Protein AF-A0A1G0M7E3-F1 (afdb_monomer)

pLDDT: mean 84.28, std 14.85, range [51.16, 98.69]

Foldseek 3Di:
DEDEEFDQAAAESEEQDADQDPVRPDGAEPAEAEHYEAENYAYEPYEAELYAEYEYEHYEEHYQEYYEHEYDYPDDPSANQEYEYYQYEYEHEEEPYEYDPPNPNYHYHYYNYHYHYPDPDHPDNYYYDD

Mean predicted aligned error: 5.83 Å

Nearest PDB structures (foldseek):
  5lw3-assembly1_A  TM=3.841E-01  e=7.723E-01  Azotobacter vinelandii
  6w4q-assembly2_D  TM=3.734E-01  e=1.070E+00  Kuttervirus CBA120
  4tyv-assembly2_B  TM=5.796E-01  e=7.164E+00  Streptomyces sp. SirexAA-E

Sequence (130 aa):
MRNNKIFNVQQYGIAVEGGADEEMHHNPSNITIEENIIQKCSSAGVWVVNASSVTVKKNLIDAKSGIIASTAGKLQGSYLKSFSALDNTITYQKYGILLAEKSKGVELEVRGNIFKTDLARTRDIVHVNK

Solvent-accessible surface area (backbone atoms only — not comparable to full-atom values): 6597 Å² total; per-residue (Å²): 90,69,72,45,80,42,68,70,32,89,36,49,54,41,76,46,79,27,64,71,50,91,84,51,85,66,54,50,58,77,44,51,42,32,50,29,41,26,35,58,10,66,44,17,20,32,36,36,30,21,36,30,29,40,37,42,29,49,26,43,27,33,13,36,18,16,34,37,37,34,45,62,69,89,64,90,81,62,48,47,44,33,42,34,42,34,46,25,40,28,32,23,56,53,27,42,32,34,40,40,44,84,57,78,82,40,48,75,45,80,44,76,56,46,82,44,67,91,54,99,71,60,78,41,64,72,40,71,48,125

Radius of gyration: 13.86 Å; Cα contacts (8 Å, |Δi|>4): 376; chains: 1; bounding box: 34×24×44 Å

Structure (mmCIF, N/CA/C/O backbone):
data_AF-A0A1G0M7E3-F1
#
_entry.id   AF-A0A1G0M7E3-F1
#
loop_
_atom_site.group_PDB
_atom_site.id
_atom_site.type_symbol
_atom_site.label_atom_id
_atom_site.label_alt_id
_atom_site.label_comp_id
_atom_site.label_asym_id
_atom_site.label_entity_id
_atom_site.label_seq_id
_atom_site.pdbx_PDB_ins_code
_atom_site.Cartn_x
_atom_site.Cartn_y
_atom_site.Cartn_z
_atom_site.occupancy
_atom_site.B_iso_or_equiv
_atom_site.auth_seq_id
_atom_site.auth_comp_id
_atom_site.auth_asym_id
_atom_site.auth_atom_id
_atom_site.pdbx_PDB_model_num
ATOM 1 N N . MET A 1 1 ? -5.819 7.640 -8.488 1.00 90.00 1 MET A N 1
ATOM 2 C CA . MET A 1 1 ? -7.178 7.364 -7.971 1.00 90.00 1 MET A CA 1
ATOM 3 C C . MET A 1 1 ? -7.403 8.175 -6.705 1.00 90.00 1 MET A C 1
ATOM 5 O O . MET A 1 1 ? -6.543 8.140 -5.828 1.00 90.00 1 MET A O 1
ATOM 9 N N . ARG A 1 2 ? -8.507 8.928 -6.624 1.00 96.94 2 ARG A N 1
ATOM 10 C CA . ARG A 1 2 ? -8.757 9.875 -5.528 1.00 96.94 2 ARG A CA 1
ATOM 11 C C . ARG A 1 2 ? -10.221 9.929 -5.098 1.00 96.94 2 ARG A C 1
ATOM 13 O O . ARG A 1 2 ? -11.083 9.814 -5.963 1.00 96.94 2 ARG A O 1
ATOM 20 N N . ASN A 1 3 ? -10.474 10.173 -3.806 1.00 97.00 3 ASN A N 1
ATOM 21 C CA . ASN A 1 3 ? -11.796 10.455 -3.220 1.00 97.00 3 ASN A CA 1
ATOM 22 C C . ASN A 1 3 ? -12.823 9.325 -3.366 1.00 97.00 3 ASN A C 1
ATOM 24 O O . ASN A 1 3 ? -14.017 9.574 -3.536 1.00 97.00 3 ASN A O 1
ATOM 28 N N . ASN A 1 4 ? -12.375 8.073 -3.278 1.00 97.75 4 ASN A N 1
ATOM 29 C CA . ASN A 1 4 ? -13.266 6.918 -3.347 1.00 97.75 4 ASN A CA 1
ATOM 30 C C . ASN A 1 4 ? -13.544 6.342 -1.964 1.00 97.75 4 ASN A C 1
ATOM 32 O O . ASN A 1 4 ? -12.728 6.434 -1.044 1.00 97.75 4 ASN A O 1
ATOM 36 N N . LYS A 1 5 ? -14.702 5.694 -1.850 1.00 97.81 5 LYS A N 1
ATOM 37 C CA . LYS A 1 5 ? -15.076 4.880 -0.700 1.00 97.81 5 LYS A CA 1
ATOM 38 C C . LYS A 1 5 ? -15.256 3.436 -1.162 1.00 97.81 5 LYS A C 1
ATOM 40 O O . LYS A 1 5 ? -16.150 3.157 -1.955 1.00 97.81 5 LYS A O 1
ATOM 45 N N . ILE A 1 6 ? -14.384 2.547 -0.704 1.00 96.88 6 ILE A N 1
ATOM 46 C CA . ILE A 1 6 ? -14.283 1.155 -1.151 1.00 96.88 6 ILE A CA 1
ATOM 47 C C . ILE A 1 6 ? -14.477 0.254 0.062 1.00 96.88 6 ILE A C 1
ATOM 49 O O . ILE A 1 6 ? -13.756 0.371 1.055 1.00 96.88 6 ILE A O 1
ATOM 53 N N . PHE A 1 7 ? -15.455 -0.647 -0.011 1.00 95.88 7 PHE A N 1
ATOM 54 C CA . PHE A 1 7 ? -15.873 -1.451 1.131 1.00 95.88 7 PHE A CA 1
ATOM 55 C C . PHE A 1 7 ? -16.167 -2.893 0.745 1.00 95.88 7 PHE A C 1
ATOM 57 O O . PHE A 1 7 ? -16.745 -3.146 -0.307 1.00 95.88 7 PHE A O 1
ATOM 64 N N . ASN A 1 8 ? -15.854 -3.817 1.658 1.00 94.00 8 ASN A N 1
ATOM 65 C CA . ASN A 1 8 ? -16.271 -5.220 1.590 1.00 94.00 8 ASN A CA 1
ATOM 66 C C . ASN A 1 8 ? -15.782 -5.952 0.325 1.00 94.00 8 ASN A C 1
ATOM 68 O O . ASN A 1 8 ? -16.537 -6.673 -0.327 1.00 94.00 8 ASN A O 1
ATOM 72 N N . VAL A 1 9 ? -14.509 -5.750 -0.026 1.00 92.94 9 VAL A N 1
ATOM 73 C CA . VAL A 1 9 ? -13.879 -6.393 -1.185 1.00 92.94 9 VAL A CA 1
ATOM 74 C C . VAL A 1 9 ? -13.179 -7.684 -0.753 1.00 92.94 9 VAL A C 1
ATOM 76 O O . VAL A 1 9 ? -12.398 -7.701 0.200 1.00 92.94 9 VAL A O 1
ATOM 79 N N . GLN A 1 10 ? -13.426 -8.779 -1.479 1.00 91.25 10 GLN A N 1
ATOM 80 C CA . GLN A 1 10 ? -12.891 -10.113 -1.167 1.00 91.25 10 GLN A CA 1
ATOM 81 C C . GLN A 1 10 ? -11.388 -10.284 -1.440 1.00 91.25 10 GLN A C 1
ATOM 83 O O . GLN A 1 10 ? -10.866 -11.381 -1.246 1.00 91.25 10 GLN A O 1
ATOM 88 N N . GLN A 1 11 ? -10.687 -9.231 -1.859 1.00 91.81 11 GLN A N 1
ATOM 89 C CA . GLN A 1 11 ? -9.259 -9.278 -2.149 1.00 91.81 11 GLN A CA 1
ATOM 90 C C . GLN A 1 11 ? -8.587 -7.938 -1.810 1.00 91.81 11 GLN A C 1
ATOM 92 O O . GLN A 1 11 ? -8.299 -7.681 -0.634 1.00 91.81 11 GLN A O 1
ATOM 97 N N . TYR A 1 12 ? -8.347 -7.090 -2.814 1.00 94.56 12 TYR A N 1
ATOM 98 C CA . TYR A 1 12 ? -7.683 -5.796 -2.677 1.00 94.56 12 TYR A CA 1
ATOM 99 C C . TYR A 1 12 ? -8.681 -4.655 -2.834 1.00 94.56 12 TYR A C 1
ATOM 101 O O . TYR A 1 12 ? -9.509 -4.696 -3.738 1.00 94.56 12 TYR A O 1
ATOM 109 N N . GLY A 1 13 ? -8.589 -3.621 -1.998 1.00 96.56 13 GLY A N 1
ATOM 110 C CA . GLY A 1 13 ? -9.396 -2.415 -2.194 1.00 96.56 13 GLY A CA 1
ATOM 111 C C . GLY A 1 13 ? -9.019 -1.687 -3.485 1.00 96.56 13 GLY A C 1
ATOM 112 O O . GLY A 1 13 ? -9.881 -1.361 -4.294 1.00 96.56 13 GLY A O 1
ATOM 113 N N . ILE A 1 14 ? -7.718 -1.468 -3.688 1.00 96.75 14 ILE A N 1
ATOM 114 C CA . ILE A 1 14 ? -7.147 -0.923 -4.925 1.00 96.75 14 ILE A CA 1
ATOM 115 C C . ILE A 1 14 ? -5.980 -1.809 -5.353 1.00 96.75 14 ILE A C 1
ATOM 117 O O . ILE A 1 14 ? -5.093 -2.086 -4.544 1.00 96.75 14 ILE A O 1
ATOM 121 N N . ALA A 1 15 ? -5.967 -2.213 -6.622 1.00 94.19 15 ALA A N 1
ATOM 122 C CA . ALA A 1 15 ? -4.871 -2.950 -7.238 1.00 94.19 15 ALA A CA 1
ATOM 123 C C . ALA A 1 15 ? -4.196 -2.098 -8.325 1.00 94.19 15 ALA A C 1
ATOM 125 O O . ALA A 1 15 ? -4.870 -1.492 -9.159 1.00 94.19 15 ALA A O 1
ATOM 126 N N . VAL A 1 16 ? -2.866 -2.040 -8.297 1.00 91.62 16 VAL A N 1
ATOM 127 C CA . VAL A 1 16 ? -2.020 -1.490 -9.363 1.00 91.62 16 VAL A CA 1
ATOM 128 C C . VAL A 1 16 ? -1.195 -2.646 -9.895 1.00 91.62 16 VAL A C 1
ATOM 130 O O . VAL A 1 16 ? -0.307 -3.125 -9.194 1.00 91.62 16 VAL A O 1
ATOM 133 N N . GLU A 1 17 ? -1.502 -3.103 -11.105 1.00 87.00 17 GLU A N 1
ATOM 134 C CA . GLU A 1 17 ? -0.929 -4.330 -11.656 1.00 87.00 17 GLU A CA 1
ATOM 135 C C . GLU A 1 17 ? -0.292 -4.051 -13.018 1.00 87.00 17 GLU A C 1
ATOM 137 O O . GLU A 1 17 ? -0.954 -3.582 -13.944 1.00 87.00 17 GLU A O 1
ATOM 142 N N . GLY A 1 18 ? 1.015 -4.292 -13.117 1.00 80.88 18 GLY A N 1
ATOM 143 C CA . GLY A 1 18 ? 1.739 -4.361 -14.383 1.00 80.88 18 GLY A CA 1
ATOM 144 C C . GLY A 1 18 ? 1.886 -5.794 -14.883 1.00 80.88 18 GLY A C 1
ATOM 145 O O . GLY A 1 18 ? 1.797 -6.753 -14.110 1.00 80.88 18 GLY A O 1
ATOM 146 N N . GLY A 1 19 ? 2.138 -5.934 -16.183 1.00 72.94 19 GLY A N 1
ATOM 147 C CA . GLY A 1 19 ? 2.357 -7.230 -16.818 1.00 72.94 19 GLY A CA 1
ATOM 148 C C . GLY A 1 19 ? 3.574 -7.967 -16.264 1.00 72.94 19 GLY A C 1
ATOM 149 O O . GLY A 1 19 ? 4.543 -7.359 -15.810 1.00 72.94 19 GLY A O 1
ATOM 150 N N . ALA A 1 20 ? 3.515 -9.296 -16.296 1.00 65.06 20 ALA A N 1
ATOM 151 C CA . ALA A 1 20 ? 4.619 -10.173 -15.904 1.00 65.06 20 ALA A CA 1
ATOM 152 C C . ALA A 1 20 ? 5.474 -10.646 -17.097 1.00 65.06 20 ALA A C 1
ATOM 154 O O . ALA A 1 20 ? 6.493 -11.296 -16.867 1.00 65.06 20 ALA A O 1
ATOM 155 N N . ASP A 1 21 ? 5.078 -10.294 -18.328 1.00 61.12 21 ASP A N 1
ATOM 156 C CA . ASP A 1 21 ? 5.640 -10.805 -19.583 1.00 61.12 21 ASP A CA 1
ATOM 157 C C . ASP A 1 21 ? 6.276 -9.684 -20.427 1.00 61.12 21 ASP A C 1
ATOM 159 O O . ASP A 1 21 ? 5.827 -8.537 -20.394 1.00 61.12 21 ASP A O 1
ATOM 163 N N . GLU A 1 22 ? 7.308 -10.026 -21.210 1.00 54.19 22 GLU A N 1
ATOM 164 C CA . GLU A 1 22 ? 8.099 -9.094 -22.044 1.00 54.19 22 GLU A CA 1
ATOM 165 C C . GLU A 1 22 ? 7.271 -8.357 -23.114 1.00 54.19 22 GLU A C 1
ATOM 167 O O . GLU A 1 22 ? 7.673 -7.291 -23.581 1.00 54.19 22 GLU A O 1
ATOM 172 N N . GLU A 1 23 ? 6.096 -8.885 -23.470 1.00 54.34 23 GLU A N 1
ATOM 173 C CA . GLU A 1 23 ? 5.171 -8.283 -24.440 1.00 54.34 23 GLU A CA 1
ATOM 174 C C . GLU A 1 23 ? 4.325 -7.143 -23.847 1.00 54.34 23 GLU A C 1
ATOM 176 O O . GLU A 1 23 ? 3.780 -6.316 -24.585 1.00 54.34 23 GLU A O 1
ATOM 181 N N . MET A 1 24 ? 4.233 -7.030 -22.514 1.00 54.56 24 MET A N 1
ATOM 182 C CA . MET A 1 24 ? 3.627 -5.857 -21.884 1.00 54.56 24 MET A CA 1
ATOM 183 C C . MET A 1 24 ? 4.641 -4.715 -21.841 1.00 54.56 24 MET A C 1
ATOM 185 O O . MET A 1 24 ? 5.344 -4.491 -20.858 1.00 54.56 24 MET A O 1
ATOM 189 N N . HIS A 1 25 ? 4.682 -3.947 -22.927 1.00 54.88 25 HIS A N 1
ATOM 190 C CA . HIS A 1 25 ? 5.639 -2.857 -23.118 1.00 54.88 25 HIS A CA 1
ATOM 191 C C . HIS A 1 25 ? 5.534 -1.699 -22.099 1.00 54.88 25 HIS A C 1
ATOM 193 O O . HIS A 1 25 ? 6.396 -0.823 -22.107 1.00 54.88 25 HIS A O 1
ATOM 199 N N . HIS A 1 26 ? 4.509 -1.654 -21.233 1.00 66.94 26 HIS A N 1
ATOM 200 C CA . HIS A 1 26 ? 4.292 -0.541 -20.301 1.00 66.94 26 HIS A CA 1
ATOM 201 C C . HIS A 1 26 ? 3.792 -1.007 -18.927 1.00 66.94 26 HIS A C 1
ATOM 203 O O . HIS A 1 26 ? 2.619 -1.326 -18.746 1.00 66.94 26 HIS A O 1
ATOM 209 N N . ASN A 1 27 ? 4.679 -0.967 -17.932 1.00 78.25 27 ASN A N 1
ATOM 210 C CA . ASN A 1 27 ? 4.295 -1.090 -16.528 1.00 78.25 27 ASN A CA 1
ATOM 211 C C . ASN A 1 27 ? 3.677 0.222 -16.014 1.00 78.25 27 ASN A C 1
ATOM 213 O O . ASN A 1 27 ? 4.150 1.301 -16.394 1.00 78.25 27 ASN A O 1
ATOM 217 N N . PRO A 1 28 ? 2.676 0.166 -15.112 1.00 86.50 28 PRO A N 1
ATOM 218 C CA . PRO A 1 28 ? 2.154 1.352 -14.450 1.00 86.50 28 PRO A CA 1
ATOM 219 C C . PRO A 1 28 ? 3.282 2.156 -13.798 1.00 86.50 28 PRO A C 1
ATOM 221 O O . PRO A 1 28 ? 4.112 1.630 -13.052 1.00 86.50 28 PRO A O 1
ATOM 224 N N . SER A 1 29 ? 3.310 3.455 -14.071 1.00 88.06 29 SER A N 1
ATOM 225 C CA . SER A 1 29 ? 4.303 4.377 -13.528 1.00 88.06 29 SER A CA 1
ATOM 226 C C . SER A 1 29 ? 3.628 5.662 -13.070 1.00 88.06 29 SER A C 1
ATOM 228 O O . SER A 1 29 ? 2.569 6.032 -13.573 1.00 88.06 29 SER A O 1
ATOM 230 N N . ASN A 1 30 ? 4.236 6.330 -12.089 1.00 92.62 30 ASN A N 1
ATOM 231 C CA . ASN A 1 30 ? 3.757 7.596 -11.525 1.00 92.62 30 ASN A CA 1
ATOM 232 C C . ASN A 1 30 ? 2.308 7.530 -11.014 1.00 92.62 30 ASN A C 1
ATOM 234 O O . ASN A 1 30 ? 1.514 8.457 -11.183 1.00 92.62 30 ASN A O 1
ATOM 238 N N . ILE A 1 31 ? 1.956 6.418 -10.369 1.00 95.69 31 ILE A N 1
ATOM 239 C CA . ILE A 1 31 ? 0.609 6.196 -9.849 1.00 95.69 31 ILE A CA 1
ATOM 240 C C . ILE A 1 31 ? 0.459 6.883 -8.496 1.00 95.69 31 ILE A C 1
ATOM 242 O O . ILE A 1 31 ? 1.235 6.647 -7.575 1.00 95.69 31 ILE A O 1
ATOM 246 N N . THR A 1 32 ? -0.586 7.699 -8.352 1.00 98.06 32 THR A N 1
ATOM 247 C CA . THR A 1 32 ? -0.982 8.270 -7.059 1.00 98.06 32 THR A CA 1
ATOM 248 C C . THR A 1 32 ? -2.335 7.722 -6.619 1.00 98.06 32 THR A C 1
ATOM 250 O O . THR A 1 32 ? -3.327 7.800 -7.353 1.00 98.06 32 THR A O 1
ATOM 253 N N . ILE A 1 33 ? -2.379 7.192 -5.399 1.00 98.50 33 ILE A N 1
ATOM 254 C CA . ILE A 1 33 ? -3.582 6.749 -4.693 1.00 98.50 33 ILE A CA 1
ATOM 255 C C . ILE A 1 33 ? -3.741 7.661 -3.480 1.00 98.50 33 ILE A C 1
ATOM 257 O O . ILE A 1 33 ? -2.967 7.558 -2.526 1.00 98.50 33 ILE A O 1
ATOM 261 N N . GLU A 1 34 ? -4.709 8.575 -3.517 1.00 98.56 34 GLU A N 1
ATOM 262 C CA . GLU A 1 34 ? -4.850 9.589 -2.469 1.00 98.56 34 GLU A CA 1
ATOM 263 C C . GLU A 1 34 ? -6.272 9.774 -1.945 1.00 98.56 34 GLU A C 1
ATOM 265 O O . GLU A 1 34 ? -7.230 9.658 -2.700 1.00 98.56 34 GLU A O 1
ATOM 270 N N . GLU A 1 35 ? -6.409 10.097 -0.658 1.00 98.50 35 GLU A N 1
ATOM 271 C CA . GLU A 1 35 ? -7.686 10.532 -0.062 1.00 98.50 35 GLU A CA 1
ATOM 272 C C . GLU A 1 35 ? -8.838 9.520 -0.235 1.00 98.50 35 GLU A C 1
ATOM 274 O O . GLU A 1 35 ? -10.002 9.889 -0.387 1.00 98.50 35 GLU A O 1
ATOM 279 N N . ASN A 1 36 ? -8.532 8.219 -0.232 1.00 98.62 36 ASN A N 1
ATOM 280 C CA . ASN A 1 36 ? -9.542 7.161 -0.288 1.00 98.62 36 ASN A CA 1
ATOM 281 C C . ASN A 1 36 ? -9.845 6.606 1.110 1.00 98.62 36 ASN A C 1
ATOM 283 O O . ASN A 1 36 ? -8.984 6.581 1.994 1.00 98.62 36 ASN A O 1
ATOM 287 N N . ILE A 1 37 ? -11.068 6.105 1.277 1.00 98.44 37 ILE A N 1
ATOM 288 C CA . ILE A 1 37 ? -11.494 5.308 2.429 1.00 98.44 37 ILE A CA 1
ATOM 289 C C . ILE A 1 37 ? -11.643 3.864 1.956 1.00 98.44 37 ILE A C 1
ATOM 291 O O . ILE A 1 37 ? -12.497 3.578 1.120 1.00 98.44 37 ILE A O 1
ATOM 295 N N . ILE A 1 38 ? -10.813 2.964 2.475 1.00 98.00 38 ILE A N 1
ATOM 296 C CA . ILE A 1 38 ? -10.740 1.561 2.061 1.00 98.00 38 ILE A CA 1
ATOM 297 C C . ILE A 1 38 ? -10.934 0.700 3.302 1.00 98.00 38 ILE A C 1
ATOM 299 O O . ILE A 1 38 ? -10.059 0.687 4.165 1.00 98.00 38 ILE A O 1
ATOM 303 N N . GLN A 1 39 ? -12.060 -0.006 3.423 1.00 96.19 39 GLN A N 1
ATOM 304 C CA . GLN A 1 39 ? -12.334 -0.812 4.620 1.00 96.19 39 GLN A CA 1
ATOM 305 C C . GLN A 1 39 ? -12.840 -2.218 4.305 1.00 96.19 39 GLN A C 1
ATOM 307 O O . GLN A 1 39 ? -13.480 -2.462 3.279 1.00 96.19 39 GLN A O 1
ATOM 312 N N . LYS A 1 40 ? -12.607 -3.143 5.241 1.00 92.25 40 LYS A N 1
ATOM 313 C CA . LYS A 1 40 ? -13.100 -4.529 5.191 1.00 92.25 40 LYS A CA 1
ATOM 314 C C . LYS A 1 40 ? -12.625 -5.280 3.941 1.00 92.25 40 LYS A C 1
ATOM 316 O O . LYS A 1 40 ? -13.388 -6.024 3.331 1.00 92.25 40 LYS A O 1
ATOM 321 N N . CYS A 1 41 ? -11.369 -5.062 3.548 1.00 91.88 41 CYS A N 1
ATOM 322 C CA . CYS A 1 41 ? -10.721 -5.846 2.497 1.00 91.88 41 CYS A CA 1
ATOM 323 C C . CYS A 1 41 ? -10.065 -7.089 3.112 1.00 91.88 41 CYS A C 1
ATOM 325 O O . CYS A 1 41 ? -9.300 -6.982 4.077 1.00 91.88 41 CYS A O 1
ATOM 327 N N . SER A 1 42 ? -10.365 -8.268 2.565 1.00 90.19 42 SER A N 1
ATOM 328 C CA . SER A 1 42 ? -9.943 -9.553 3.150 1.00 90.19 42 SER A CA 1
ATOM 329 C C . SER A 1 42 ? -8.432 -9.824 3.023 1.00 90.19 42 SER A C 1
ATOM 331 O O . SER A 1 42 ? -7.887 -10.604 3.810 1.00 90.19 42 SER A O 1
ATOM 333 N N . SER A 1 43 ? -7.755 -9.194 2.051 1.00 92.69 43 SER A N 1
ATOM 334 C CA . SER A 1 43 ? -6.320 -9.368 1.800 1.00 92.69 43 SER A CA 1
ATOM 335 C C . SER A 1 43 ? -5.526 -8.091 2.061 1.00 92.69 43 SER A C 1
ATOM 337 O O . SER A 1 43 ? -4.788 -8.036 3.045 1.00 92.69 43 SER A O 1
ATOM 339 N N . ALA A 1 44 ? -5.661 -7.066 1.213 1.00 94.88 44 ALA A N 1
ATOM 340 C CA . ALA A 1 44 ? -4.939 -5.805 1.383 1.00 94.88 44 ALA A CA 1
ATOM 341 C C . ALA A 1 44 ? -5.815 -4.589 1.069 1.00 94.88 44 ALA A C 1
ATOM 343 O O . ALA A 1 44 ? -6.714 -4.670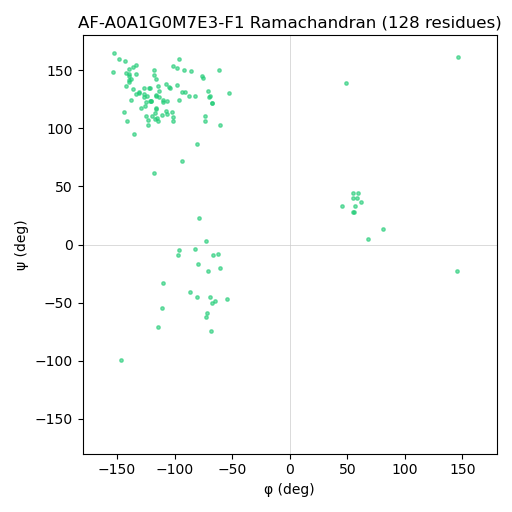 0.236 1.00 94.88 44 ALA A O 1
ATOM 344 N N . GLY A 1 45 ? -5.548 -3.450 1.704 1.00 97.25 45 GLY A N 1
ATOM 345 C CA . GLY A 1 45 ? -6.174 -2.188 1.310 1.00 97.25 45 GLY A CA 1
ATOM 346 C C . GLY A 1 45 ? -5.681 -1.742 -0.064 1.00 97.25 45 GLY A C 1
ATOM 347 O O . GLY A 1 45 ? -6.478 -1.478 -0.962 1.00 97.25 45 GLY A O 1
ATOM 348 N N . VAL A 1 46 ? -4.359 -1.734 -0.237 1.00 97.44 46 VAL A N 1
ATOM 349 C CA . VAL A 1 46 ? -3.696 -1.437 -1.510 1.00 97.44 46 VAL A CA 1
ATOM 350 C C . VAL A 1 46 ? -2.725 -2.561 -1.865 1.00 97.44 46 VAL A C 1
ATOM 352 O O . VAL A 1 46 ? -1.890 -2.943 -1.043 1.00 97.44 46 VAL A O 1
ATOM 355 N N . TRP A 1 47 ? -2.829 -3.069 -3.090 1.00 94.94 47 TRP A N 1
ATOM 356 C CA . TRP A 1 47 ? -1.903 -4.027 -3.689 1.00 94.94 47 TRP A CA 1
ATOM 357 C C . TRP A 1 47 ? -1.210 -3.387 -4.890 1.00 94.94 47 TRP A C 1
ATOM 359 O O . TRP A 1 47 ? -1.865 -2.842 -5.776 1.00 94.94 47 TRP A O 1
ATOM 369 N N . VAL A 1 48 ? 0.116 -3.436 -4.912 1.00 91.50 48 VAL A N 1
ATOM 370 C CA . VAL A 1 48 ? 0.946 -2.922 -5.999 1.00 91.50 48 VAL A CA 1
ATOM 371 C C . VAL A 1 48 ? 1.836 -4.054 -6.479 1.00 91.50 48 VAL A C 1
ATOM 373 O O . VAL A 1 48 ? 2.610 -4.604 -5.699 1.00 91.50 48 VAL A O 1
ATOM 376 N N . VAL A 1 49 ? 1.760 -4.389 -7.759 1.00 87.69 49 VAL A N 1
ATOM 377 C CA . VAL A 1 49 ? 2.641 -5.368 -8.388 1.00 87.69 49 VAL A CA 1
ATOM 378 C C . VAL A 1 49 ? 3.116 -4.850 -9.738 1.00 87.69 49 VAL A C 1
ATOM 380 O O . VAL A 1 49 ? 2.324 -4.336 -10.523 1.00 87.69 49 VAL A O 1
ATOM 383 N N . ASN A 1 50 ? 4.418 -4.969 -10.004 1.00 82.38 50 ASN A N 1
ATOM 384 C CA . ASN A 1 50 ? 5.025 -4.577 -11.283 1.00 82.38 50 ASN A CA 1
ATOM 385 C C . ASN A 1 50 ? 4.739 -3.119 -11.683 1.00 82.38 50 ASN A C 1
ATOM 387 O O . ASN A 1 50 ? 4.446 -2.822 -12.836 1.00 82.38 50 ASN A O 1
ATOM 391 N N . ALA A 1 51 ? 4.854 -2.195 -10.729 1.00 85.56 51 ALA A N 1
ATOM 392 C CA . ALA A 1 51 ? 4.745 -0.758 -10.968 1.00 85.56 51 ALA A CA 1
ATOM 393 C C . ALA A 1 51 ? 6.054 -0.055 -10.602 1.00 85.56 51 ALA A C 1
ATOM 395 O O . ALA A 1 51 ? 6.718 -0.459 -9.650 1.00 85.56 51 ALA A O 1
ATOM 396 N N . SER A 1 52 ? 6.428 1.000 -11.330 1.00 85.38 52 SER A N 1
ATOM 397 C CA . SER A 1 52 ? 7.741 1.631 -11.138 1.00 85.38 52 SER A CA 1
ATOM 398 C C . SER A 1 52 ? 7.767 2.690 -10.038 1.00 85.38 52 SER A C 1
ATOM 400 O O . SER A 1 52 ? 8.734 2.770 -9.293 1.00 85.38 52 SER A O 1
ATOM 402 N N . SER A 1 53 ? 6.735 3.525 -9.947 1.00 89.56 53 SER A N 1
ATOM 403 C CA . SER A 1 53 ? 6.697 4.662 -9.023 1.00 89.56 53 SER A CA 1
ATOM 404 C C . SER A 1 53 ? 5.281 4.834 -8.518 1.00 89.56 53 SER A C 1
ATOM 406 O O . SER A 1 53 ? 4.378 5.127 -9.308 1.00 89.56 53 SER A O 1
ATOM 408 N N . VAL A 1 54 ? 5.084 4.607 -7.221 1.00 94.38 54 VAL A N 1
ATOM 409 C CA . VAL A 1 54 ? 3.754 4.624 -6.609 1.00 94.38 54 VAL A CA 1
ATOM 410 C C . VAL A 1 54 ? 3.759 5.432 -5.321 1.00 94.38 54 VAL A C 1
ATOM 412 O O . VAL A 1 54 ? 4.552 5.180 -4.417 1.00 94.38 54 VAL A O 1
ATOM 415 N N . THR A 1 55 ? 2.809 6.357 -5.222 1.00 97.44 55 THR A N 1
ATOM 416 C CA . THR A 1 55 ? 2.559 7.158 -4.026 1.00 97.44 55 THR A CA 1
ATOM 417 C C . THR A 1 55 ? 1.177 6.840 -3.476 1.00 97.44 55 THR A C 1
ATOM 419 O O . THR A 1 55 ? 0.160 7.106 -4.117 1.00 97.44 55 THR A O 1
ATOM 422 N N . VAL A 1 56 ? 1.129 6.314 -2.258 1.00 98.31 56 VAL A N 1
ATOM 423 C CA . VAL A 1 56 ? -0.098 6.102 -1.489 1.00 98.31 56 VAL A CA 1
ATOM 424 C C . VAL A 1 56 ? -0.131 7.148 -0.386 1.00 98.31 56 VAL A C 1
ATOM 426 O O . VAL A 1 56 ? 0.708 7.109 0.514 1.00 98.31 56 VAL A O 1
ATOM 429 N N . LYS A 1 57 ? -1.058 8.111 -0.433 1.00 98.50 57 LYS A N 1
ATOM 430 C CA . LYS A 1 57 ? -1.069 9.199 0.555 1.00 98.50 57 LYS A CA 1
ATOM 431 C C . LYS A 1 57 ? -2.434 9.626 1.072 1.00 98.50 57 LYS A C 1
ATOM 433 O O . LYS A 1 57 ? -3.404 9.647 0.325 1.00 98.50 57 LYS A O 1
ATOM 438 N N . LYS A 1 58 ? -2.508 10.041 2.337 1.00 98.56 58 LYS A N 1
ATOM 439 C CA . LYS A 1 58 ? -3.742 10.561 2.959 1.00 98.56 58 LYS A CA 1
ATOM 440 C C . LYS A 1 58 ? -4.943 9.608 2.863 1.00 98.56 58 LYS A C 1
ATOM 442 O O . LYS A 1 58 ? -6.082 10.061 2.812 1.00 98.56 58 LYS A O 1
ATOM 447 N N . ASN A 1 59 ? -4.712 8.297 2.799 1.00 98.69 59 ASN A N 1
ATOM 448 C CA . ASN A 1 59 ? -5.791 7.309 2.774 1.00 98.69 59 ASN A CA 1
ATOM 449 C C . ASN A 1 59 ? -6.138 6.844 4.192 1.00 98.69 59 ASN A C 1
ATOM 451 O O . ASN A 1 59 ? -5.268 6.762 5.064 1.00 98.69 59 ASN A O 1
ATOM 455 N N . LEU A 1 60 ? -7.404 6.482 4.393 1.00 98.19 60 LEU A N 1
ATOM 456 C CA . LEU A 1 60 ? -7.874 5.736 5.555 1.00 98.19 60 LEU A CA 1
ATOM 457 C C . LEU A 1 60 ? -8.055 4.273 5.146 1.00 98.19 60 LEU A C 1
ATOM 459 O O . LEU A 1 60 ? -8.957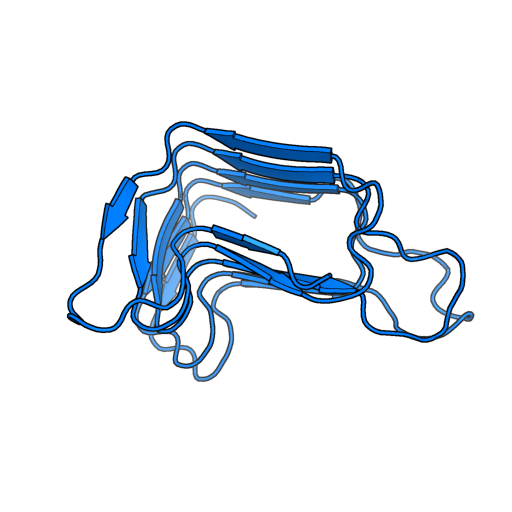 3.955 4.373 1.00 98.19 60 LEU A O 1
ATOM 463 N N . ILE A 1 61 ? -7.189 3.399 5.650 1.00 97.56 61 ILE A N 1
ATOM 464 C CA . ILE A 1 61 ? -7.139 1.982 5.290 1.00 97.56 61 ILE A CA 1
ATOM 465 C C . ILE A 1 61 ? -7.456 1.136 6.523 1.00 97.56 61 ILE A C 1
ATOM 467 O O . ILE A 1 61 ? -6.840 1.316 7.569 1.00 97.56 61 ILE A O 1
ATOM 471 N N . ASP A 1 62 ? -8.396 0.208 6.385 1.00 95.00 62 ASP A N 1
ATOM 472 C CA . ASP A 1 62 ? -8.764 -0.798 7.382 1.00 95.00 62 ASP A CA 1
ATOM 473 C C . ASP A 1 62 ? -8.917 -2.163 6.693 1.00 95.00 62 ASP A C 1
ATOM 475 O O . ASP A 1 62 ? -9.934 -2.471 6.060 1.00 95.00 62 ASP A O 1
ATOM 479 N N . ALA A 1 63 ? -7.849 -2.954 6.723 1.00 92.88 63 ALA A N 1
ATOM 480 C CA . ALA A 1 63 ? -7.747 -4.198 5.969 1.00 92.88 63 ALA A CA 1
ATOM 481 C C . ALA A 1 63 ? -6.800 -5.186 6.653 1.00 92.88 63 ALA A C 1
ATOM 483 O O . ALA A 1 63 ? -5.985 -4.805 7.489 1.00 92.88 63 ALA A O 1
ATOM 484 N N . LYS A 1 64 ? -6.844 -6.466 6.265 1.00 91.31 64 LYS A N 1
ATOM 485 C CA . LYS A 1 64 ? -5.949 -7.485 6.844 1.00 91.31 64 LYS A CA 1
ATOM 486 C C . LYS A 1 64 ? -4.469 -7.086 6.738 1.00 91.31 64 LYS A C 1
ATOM 488 O O . LYS A 1 64 ? -3.737 -7.147 7.728 1.00 91.31 64 LYS A O 1
ATOM 493 N N . SER A 1 65 ? -4.041 -6.633 5.565 1.00 92.31 65 SER A N 1
ATOM 494 C CA . SER A 1 65 ? -2.799 -5.882 5.361 1.00 92.31 65 SER A CA 1
ATOM 495 C C . SER A 1 65 ? -3.122 -4.479 4.853 1.00 92.31 65 SER A C 1
ATOM 497 O O . SER A 1 65 ? -4.033 -4.310 4.050 1.00 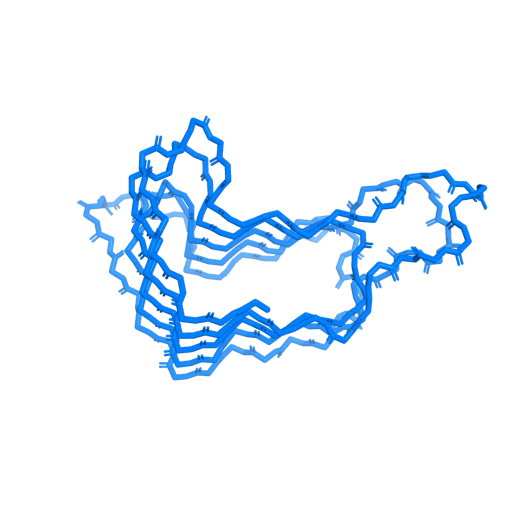92.31 65 SER A O 1
ATOM 499 N N . GLY A 1 66 ? -2.380 -3.467 5.291 1.00 95.12 66 GLY A N 1
ATOM 500 C CA . GLY A 1 66 ? -2.593 -2.093 4.846 1.00 95.12 66 GLY A CA 1
ATOM 501 C C . GLY A 1 66 ? -2.216 -1.911 3.380 1.00 95.12 66 GLY A C 1
ATOM 502 O O . GLY A 1 66 ? -3.082 -1.827 2.507 1.00 95.12 66 GLY A O 1
ATOM 503 N N . ILE A 1 67 ? -0.911 -1.883 3.118 1.00 95.56 67 ILE A N 1
ATOM 504 C CA . ILE A 1 67 ? -0.351 -1.751 1.774 1.00 95.56 67 ILE A CA 1
ATOM 505 C C . ILE A 1 67 ? 0.641 -2.881 1.522 1.00 95.56 67 ILE A C 1
ATOM 507 O O . ILE A 1 67 ? 1.488 -3.172 2.367 1.00 95.56 67 ILE A O 1
ATOM 511 N N . ILE A 1 68 ? 0.553 -3.508 0.356 1.00 92.69 68 ILE A N 1
ATOM 512 C CA . ILE A 1 68 ? 1.558 -4.451 -0.121 1.00 92.69 68 ILE A CA 1
ATOM 513 C C . ILE A 1 68 ? 2.054 -3.969 -1.477 1.00 92.69 68 ILE A C 1
ATOM 515 O O . ILE A 1 68 ? 1.244 -3.730 -2.370 1.00 92.69 68 ILE A O 1
ATOM 519 N N . ALA A 1 69 ? 3.367 -3.841 -1.629 1.00 89.56 69 ALA A N 1
ATOM 520 C CA . ALA A 1 69 ? 4.012 -3.603 -2.909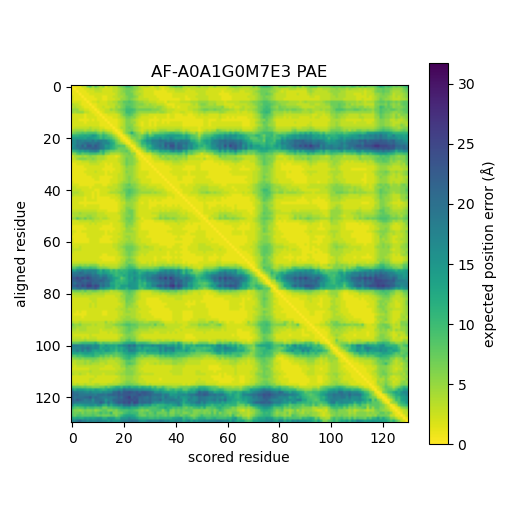 1.00 89.56 69 ALA A CA 1
ATOM 521 C C . ALA A 1 69 ? 5.012 -4.720 -3.199 1.00 89.56 69 ALA A C 1
ATOM 523 O O . ALA A 1 69 ? 5.761 -5.129 -2.316 1.00 89.56 69 ALA A O 1
ATOM 524 N N . SER A 1 70 ? 5.003 -5.231 -4.423 1.00 82.81 70 SER A N 1
ATOM 525 C CA . SER A 1 70 ? 5.824 -6.358 -4.842 1.00 82.81 70 SER A CA 1
ATOM 526 C C . SER A 1 70 ? 6.310 -6.183 -6.271 1.00 82.81 70 SER A C 1
ATOM 528 O O . SER A 1 70 ? 5.693 -5.500 -7.088 1.00 82.81 70 SER A O 1
ATOM 530 N N . THR A 1 71 ? 7.388 -6.878 -6.601 1.00 75.00 71 THR A N 1
ATOM 531 C CA . THR A 1 71 ? 7.715 -7.201 -7.993 1.00 75.00 71 THR A CA 1
ATOM 532 C C . THR A 1 71 ? 7.372 -8.672 -8.230 1.00 75.00 71 THR A C 1
ATOM 534 O O . THR A 1 71 ? 7.625 -9.509 -7.367 1.00 75.00 71 THR A O 1
ATOM 537 N N . ALA A 1 72 ? 6.717 -8.994 -9.341 1.00 61.91 72 ALA A N 1
ATOM 538 C CA . ALA A 1 72 ? 6.402 -10.356 -9.754 1.00 61.91 72 ALA A CA 1
ATOM 539 C C . ALA A 1 72 ? 7.121 -10.636 -11.076 1.00 61.91 72 ALA A C 1
ATOM 541 O O . ALA A 1 72 ? 6.745 -10.100 -12.116 1.00 61.91 72 ALA A O 1
ATOM 542 N N . GLY A 1 73 ? 8.162 -11.474 -11.044 1.00 56.91 73 GLY A N 1
ATOM 543 C CA . GLY A 1 73 ? 8.756 -12.010 -12.270 1.00 56.91 73 GLY A CA 1
ATOM 544 C C . GLY A 1 73 ? 10.266 -12.247 -12.245 1.00 56.91 73 GLY A C 1
ATOM 545 O O . GLY A 1 73 ? 11.027 -11.723 -11.425 1.00 56.91 73 GLY A O 1
ATOM 546 N N . LYS A 1 74 ? 10.714 -13.081 -13.190 1.00 52.19 74 LYS A N 1
ATOM 547 C CA . LYS A 1 74 ? 12.129 -13.331 -13.522 1.00 52.19 74 LYS A CA 1
ATOM 548 C C . LYS A 1 74 ? 12.721 -12.262 -14.453 1.00 52.19 74 LYS A C 1
ATOM 550 O O . LYS A 1 74 ? 13.918 -12.313 -14.714 1.00 52.19 74 LYS A O 1
ATOM 555 N N . LEU A 1 75 ? 11.909 -11.311 -14.917 1.00 51.69 75 LEU A N 1
ATOM 556 C CA . LEU A 1 75 ? 12.312 -10.292 -15.879 1.00 51.69 75 LEU A CA 1
ATOM 557 C C . LEU A 1 75 ? 13.290 -9.288 -15.262 1.00 51.69 75 LEU A C 1
ATOM 559 O O . LEU A 1 75 ? 13.038 -8.705 -14.206 1.00 51.69 75 LEU A O 1
ATOM 563 N N . GLN A 1 76 ? 14.421 -9.087 -15.935 1.00 51.19 76 GLN A N 1
ATOM 564 C CA . GLN A 1 76 ? 15.302 -7.954 -15.680 1.00 51.19 76 GLN A CA 1
ATOM 565 C C . GLN A 1 76 ? 14.630 -6.703 -16.260 1.00 51.19 76 GLN A C 1
ATOM 567 O O . GLN A 1 76 ? 14.590 -6.544 -17.473 1.00 51.19 76 GLN A O 1
ATOM 572 N N . GLY A 1 77 ? 14.084 -5.817 -15.420 1.00 51.16 77 GLY A N 1
ATOM 573 C CA . GLY A 1 77 ? 13.581 -4.517 -15.894 1.00 51.16 77 GLY A CA 1
ATOM 574 C C . GLY A 1 77 ? 12.349 -3.958 -15.185 1.00 51.16 77 GLY A C 1
ATOM 575 O O . GLY A 1 77 ? 12.161 -2.742 -15.179 1.00 51.16 77 GLY A O 1
ATOM 576 N N . SER A 1 78 ? 11.531 -4.789 -14.539 1.00 55.88 78 SER A N 1
ATOM 577 C CA . SER A 1 78 ? 10.334 -4.356 -13.803 1.00 55.88 78 SER A CA 1
ATOM 578 C C . SER A 1 78 ? 10.645 -4.126 -12.324 1.00 55.88 78 SER A C 1
ATOM 580 O O . SER A 1 78 ? 10.269 -4.893 -11.441 1.00 55.88 78 SER A O 1
ATOM 582 N N . TYR A 1 79 ? 11.369 -3.042 -12.052 1.00 68.56 79 TYR A N 1
ATOM 583 C CA . TYR A 1 79 ? 11.691 -2.625 -10.691 1.00 68.56 79 TYR A CA 1
ATOM 584 C C . TYR A 1 79 ? 10.624 -1.667 -10.170 1.00 68.56 79 TYR A C 1
ATOM 586 O O . TYR A 1 79 ? 10.316 -0.666 -10.823 1.00 68.56 79 TYR A O 1
ATOM 594 N N . LEU A 1 80 ? 10.124 -1.927 -8.963 1.00 77.38 80 LEU A N 1
ATOM 595 C CA . LEU A 1 80 ? 9.623 -0.857 -8.110 1.00 77.38 80 LEU A CA 1
ATOM 596 C C . LEU A 1 80 ? 10.813 0.080 -7.866 1.00 77.38 80 LEU A C 1
ATOM 598 O O . LEU A 1 80 ? 11.744 -0.272 -7.154 1.00 77.38 80 LEU A O 1
ATOM 602 N N . LYS A 1 81 ? 10.852 1.222 -8.550 1.00 82.50 81 LYS A N 1
ATOM 603 C CA . LYS A 1 81 ? 11.932 2.210 -8.427 1.00 82.50 81 LYS A CA 1
ATOM 604 C C . LYS A 1 81 ? 11.719 3.066 -7.195 1.00 82.50 81 LYS A C 1
ATOM 606 O O . LYS A 1 81 ? 12.655 3.282 -6.439 1.00 82.50 81 LYS A O 1
ATOM 611 N N . SER A 1 82 ? 10.487 3.522 -6.994 1.00 88.25 82 SER A N 1
ATOM 612 C CA . SER A 1 82 ? 10.123 4.324 -5.838 1.00 88.25 82 SER A CA 1
ATOM 613 C C . SER A 1 82 ? 8.759 3.940 -5.282 1.00 88.25 82 SER A C 1
ATOM 615 O O . SER A 1 82 ? 7.808 3.646 -6.015 1.00 88.25 82 SER A O 1
ATOM 617 N N . PHE A 1 83 ? 8.667 3.950 -3.959 1.00 91.81 83 PHE A N 1
ATOM 618 C CA . PHE A 1 83 ? 7.419 3.758 -3.244 1.00 91.81 83 PHE A CA 1
ATOM 619 C C . PHE A 1 83 ? 7.329 4.744 -2.086 1.00 91.81 83 PHE A C 1
ATOM 621 O O . PHE A 1 83 ? 8.188 4.764 -1.203 1.00 91.81 83 PHE A O 1
ATOM 628 N N . SER A 1 84 ? 6.252 5.523 -2.070 1.00 95.25 84 SER A N 1
ATOM 629 C CA . SER A 1 84 ? 5.983 6.488 -1.011 1.00 95.25 84 SER A CA 1
ATOM 630 C C . SER A 1 84 ? 4.658 6.168 -0.331 1.00 95.25 84 SER A C 1
ATOM 632 O O . SER A 1 84 ? 3.609 6.147 -0.974 1.00 95.25 84 SER A O 1
ATOM 634 N N . ALA A 1 85 ? 4.685 5.976 0.983 1.00 96.81 85 ALA A N 1
ATOM 635 C CA . ALA A 1 85 ? 3.496 5.955 1.823 1.00 96.81 85 ALA A CA 1
ATOM 636 C C . ALA A 1 85 ? 3.509 7.194 2.718 1.00 96.81 85 ALA A C 1
ATOM 638 O O . ALA A 1 85 ? 4.363 7.302 3.600 1.00 96.81 85 ALA A O 1
ATOM 639 N N . LEU A 1 86 ? 2.588 8.134 2.491 1.00 97.94 86 LEU A N 1
ATOM 640 C CA . LEU A 1 86 ? 2.611 9.448 3.139 1.00 97.94 86 LEU A CA 1
ATOM 641 C C . LEU A 1 86 ? 1.293 9.769 3.842 1.00 97.94 86 LEU A C 1
ATOM 643 O O . LEU A 1 86 ? 0.236 9.761 3.220 1.00 97.94 86 LEU A O 1
ATOM 647 N N . ASP A 1 87 ? 1.341 10.120 5.120 1.00 98.31 87 ASP A N 1
ATOM 648 C CA . ASP A 1 87 ? 0.184 10.655 5.852 1.00 98.31 87 ASP A CA 1
ATOM 649 C C . ASP A 1 87 ? -1.067 9.743 5.826 1.00 98.31 87 ASP A C 1
ATOM 651 O O . ASP A 1 87 ? -2.200 10.221 5.875 1.00 98.31 87 ASP A O 1
ATOM 655 N N . ASN A 1 88 ? -0.900 8.421 5.706 1.00 98.31 88 ASN A N 1
ATOM 656 C CA . ASN A 1 88 ? -2.022 7.477 5.736 1.00 98.31 88 ASN A CA 1
ATOM 657 C C . ASN A 1 88 ? -2.378 7.090 7.174 1.00 98.31 88 ASN A C 1
ATOM 659 O O . ASN A 1 88 ? -1.503 6.961 8.028 1.00 98.31 88 ASN A O 1
ATOM 663 N N . THR A 1 89 ? -3.652 6.801 7.429 1.00 97.50 89 THR A N 1
ATOM 664 C CA . THR A 1 89 ? -4.075 6.080 8.637 1.00 97.50 89 THR A CA 1
ATOM 665 C C . TH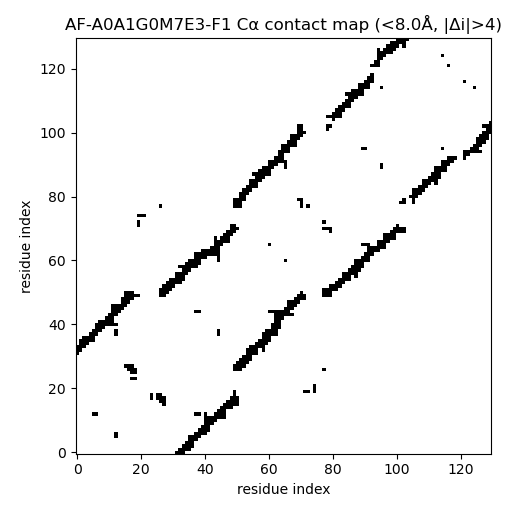R A 1 89 ? -4.367 4.638 8.262 1.00 97.50 89 THR A C 1
ATOM 667 O O . THR A 1 89 ? -5.299 4.377 7.505 1.00 97.50 89 THR A O 1
ATOM 670 N N . ILE A 1 90 ? -3.574 3.706 8.781 1.00 95.88 90 ILE A N 1
ATOM 671 C CA . ILE A 1 90 ? -3.614 2.292 8.411 1.00 95.88 90 ILE A CA 1
ATOM 672 C C . ILE A 1 90 ? -3.933 1.465 9.654 1.00 95.88 90 ILE A C 1
ATOM 674 O O . ILE A 1 90 ? -3.109 1.346 10.560 1.00 95.88 90 ILE A O 1
ATOM 678 N N . THR A 1 91 ? -5.125 0.881 9.672 1.00 93.69 91 THR A N 1
ATOM 679 C CA . THR A 1 91 ? -5.535 -0.162 10.612 1.00 93.69 91 THR A CA 1
ATOM 680 C C . THR A 1 91 ? -5.324 -1.515 9.945 1.00 93.69 91 THR A C 1
ATOM 682 O O . THR A 1 91 ? -5.783 -1.727 8.821 1.00 93.69 91 THR A O 1
ATOM 685 N N . TYR A 1 92 ? -4.564 -2.400 10.586 1.00 90.31 92 TYR A N 1
ATOM 686 C CA . TYR A 1 92 ? -4.152 -3.663 9.981 1.00 90.31 92 TYR A CA 1
ATOM 687 C C . TYR A 1 92 ? -3.987 -4.787 10.997 1.00 90.31 92 TYR A C 1
ATOM 689 O O . TYR A 1 92 ? -3.776 -4.543 12.180 1.00 90.31 92 TYR A O 1
ATOM 697 N N . GLN A 1 93 ? -4.025 -6.022 10.492 1.00 84.88 93 GLN A N 1
ATOM 698 C CA . GLN A 1 93 ? -3.894 -7.240 11.299 1.00 84.88 93 GLN A CA 1
ATOM 699 C C . GLN A 1 93 ? -2.569 -7.976 11.061 1.00 84.88 93 GLN A C 1
ATOM 701 O O . GLN A 1 93 ? -2.033 -8.609 11.966 1.00 84.88 93 GLN A O 1
ATOM 706 N N . LYS A 1 94 ? -2.034 -7.935 9.832 1.00 86.50 94 LYS A N 1
ATOM 707 C CA . LYS A 1 94 ? -0.836 -8.69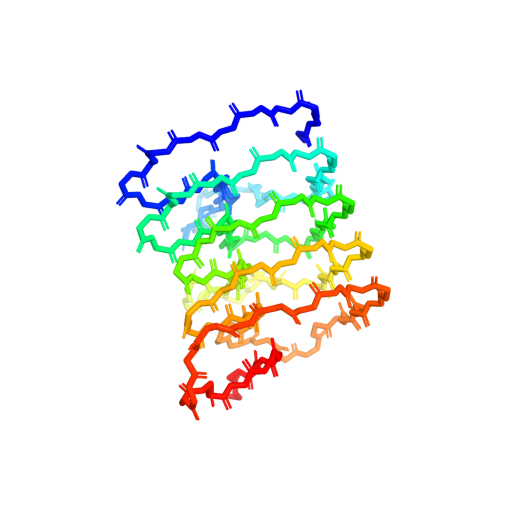8 9.436 1.00 86.50 94 LYS A CA 1
ATOM 708 C C . LYS A 1 94 ? 0.382 -7.812 9.169 1.00 86.50 94 LYS A C 1
ATOM 710 O O . LYS A 1 94 ? 1.435 -8.044 9.756 1.00 86.50 94 LYS A O 1
ATOM 715 N N . TYR A 1 95 ? 0.236 -6.826 8.283 1.00 88.56 95 TYR A N 1
ATOM 716 C CA . TYR A 1 95 ? 1.293 -5.882 7.893 1.00 88.56 95 TYR A CA 1
ATOM 717 C C . TYR A 1 95 ? 0.701 -4.492 7.689 1.00 88.56 95 TYR A C 1
ATOM 719 O O . TYR A 1 95 ? -0.340 -4.384 7.038 1.00 88.56 95 TYR A O 1
ATOM 727 N N . GLY A 1 96 ? 1.367 -3.452 8.193 1.00 91.75 96 GLY A N 1
ATOM 728 C CA . GLY A 1 96 ? 1.006 -2.068 7.887 1.00 91.75 96 GLY A CA 1
ATOM 729 C C . GLY A 1 96 ? 1.398 -1.750 6.449 1.00 91.75 96 GLY A C 1
ATOM 730 O O . GLY A 1 96 ? 0.541 -1.472 5.611 1.00 91.75 96 GLY A O 1
ATOM 731 N N . ILE A 1 97 ? 2.692 -1.892 6.157 1.00 92.38 97 ILE A N 1
ATOM 732 C CA . ILE A 1 97 ? 3.273 -1.843 4.815 1.00 92.38 97 ILE A 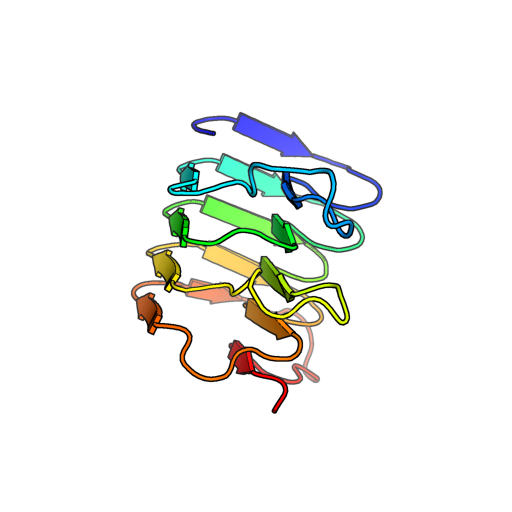CA 1
ATOM 733 C C . ILE A 1 97 ? 4.194 -3.053 4.631 1.00 92.38 97 ILE A C 1
ATOM 735 O O . ILE A 1 97 ? 5.055 -3.324 5.469 1.00 92.38 97 ILE A O 1
ATOM 739 N N . LEU A 1 98 ? 4.040 -3.768 3.522 1.00 89.94 98 LEU A N 1
ATOM 740 C CA . LEU A 1 98 ? 4.944 -4.837 3.103 1.00 89.94 98 LEU A CA 1
ATOM 741 C C . LEU A 1 98 ? 5.528 -4.503 1.730 1.00 89.94 98 LEU A C 1
ATOM 743 O O . LEU A 1 98 ? 4.778 -4.342 0.773 1.00 89.94 98 LEU A O 1
ATOM 747 N N . LEU A 1 99 ? 6.854 -4.465 1.634 1.00 85.75 99 LEU A N 1
ATOM 748 C CA . LEU A 1 99 ? 7.588 -4.499 0.372 1.00 85.75 99 LEU A CA 1
ATOM 749 C C . LEU A 1 99 ? 8.119 -5.924 0.164 1.00 85.75 99 LEU A C 1
ATOM 751 O O . LEU A 1 99 ? 9.019 -6.378 0.876 1.00 85.75 99 LEU A O 1
ATOM 755 N N . ALA A 1 100 ? 7.511 -6.662 -0.759 1.00 74.50 100 ALA A N 1
ATOM 756 C CA . ALA A 1 100 ? 7.834 -8.052 -1.051 1.00 74.50 100 ALA A CA 1
ATOM 757 C C . ALA A 1 100 ? 8.763 -8.171 -2.272 1.00 74.50 100 ALA A C 1
ATOM 759 O O . ALA A 1 100 ? 8.536 -7.511 -3.276 1.00 74.50 100 ALA A O 1
ATOM 760 N N . GLU A 1 101 ? 9.774 -9.044 -2.154 1.00 65.38 101 GLU A N 1
ATOM 761 C CA . GLU A 1 101 ? 10.712 -9.542 -3.181 1.00 65.38 101 GLU A CA 1
ATOM 762 C C . GLU A 1 101 ? 11.421 -8.517 -4.098 1.00 65.38 101 GLU A C 1
ATOM 764 O O . GLU A 1 101 ? 10.858 -7.541 -4.591 1.00 65.38 101 GLU A O 1
ATOM 769 N N . LYS A 1 102 ? 12.719 -8.762 -4.354 1.00 61.44 102 LYS A N 1
ATOM 770 C CA . LYS A 1 102 ? 13.590 -8.013 -5.293 1.00 61.44 102 LYS A CA 1
ATOM 771 C C . LYS A 1 102 ? 13.491 -6.483 -5.201 1.00 61.44 102 LYS A C 1
ATOM 773 O O . LYS A 1 102 ? 13.730 -5.769 -6.168 1.00 61.44 102 LYS A O 1
ATOM 778 N N . SER A 1 103 ? 13.253 -5.973 -3.999 1.00 58.75 103 SER A N 1
ATOM 779 C CA . SER A 1 103 ? 13.183 -4.541 -3.696 1.00 58.75 103 SER A CA 1
ATOM 780 C C . SER A 1 103 ? 14.572 -3.882 -3.563 1.00 58.75 103 SER A C 1
ATOM 782 O O . SER A 1 103 ? 14.734 -2.865 -2.887 1.00 58.75 103 SER A O 1
ATOM 784 N N . LYS A 1 104 ? 15.618 -4.470 -4.163 1.00 61.31 104 LYS A N 1
ATOM 785 C CA . LYS A 1 104 ? 16.976 -3.911 -4.101 1.00 61.31 104 LYS A CA 1
ATOM 786 C C . LYS A 1 104 ? 17.016 -2.601 -4.887 1.00 61.31 104 LYS A C 1
ATOM 788 O O . LYS A 1 104 ? 16.742 -2.599 -6.080 1.00 61.31 104 LYS A O 1
ATOM 793 N N . GLY A 1 105 ? 17.398 -1.517 -4.213 1.00 69.81 105 GLY A N 1
ATOM 794 C CA . GLY A 1 105 ? 17.510 -0.192 -4.824 1.00 69.81 105 GLY A CA 1
ATOM 795 C C . GLY A 1 105 ? 16.189 0.572 -4.951 1.00 69.81 105 GLY A C 1
ATOM 796 O O . GLY A 1 105 ? 16.163 1.566 -5.665 1.00 69.81 105 GLY A O 1
ATOM 797 N N . VAL A 1 106 ? 15.115 0.137 -4.276 1.00 78.75 106 VAL A N 1
ATOM 798 C CA . VAL A 1 106 ? 13.876 0.929 -4.196 1.00 78.75 106 VAL A CA 1
ATOM 799 C C . VAL A 1 106 ? 14.112 2.154 -3.317 1.00 78.75 106 VAL A C 1
ATOM 801 O O . VAL A 1 106 ? 14.521 2.029 -2.160 1.00 78.75 106 VAL A O 1
ATOM 804 N N . GLU A 1 107 ? 13.789 3.330 -3.839 1.00 85.31 107 GLU A N 1
ATOM 805 C CA . GLU A 1 107 ? 13.653 4.552 -3.053 1.00 85.31 107 GLU A CA 1
ATOM 806 C C . GLU A 1 107 ? 12.357 4.484 -2.237 1.00 85.31 107 GLU A C 1
ATOM 808 O O . GLU A 1 107 ? 11.252 4.501 -2.784 1.00 85.31 107 GLU A O 1
ATOM 813 N N . LEU A 1 108 ? 12.492 4.364 -0.917 1.00 87.50 108 LEU A N 1
ATOM 814 C CA . LEU A 1 108 ? 11.366 4.228 0.001 1.00 87.50 108 LEU A CA 1
ATOM 815 C C . LEU A 1 108 ? 11.193 5.491 0.845 1.00 87.50 108 LEU A C 1
ATOM 817 O O . LEU A 1 108 ? 12.080 5.843 1.622 1.00 87.50 108 LEU A O 1
ATOM 821 N N . GLU A 1 109 ? 10.012 6.102 0.778 1.00 93.06 109 GLU A N 1
ATOM 822 C CA . GLU A 1 109 ? 9.595 7.144 1.719 1.00 93.06 109 GLU A CA 1
ATOM 823 C C . GLU A 1 109 ? 8.381 6.667 2.527 1.00 93.06 109 GLU A C 1
ATOM 825 O O . GLU A 1 109 ? 7.298 6.439 1.990 1.00 93.06 109 GLU A O 1
ATOM 830 N N . VAL A 1 110 ? 8.536 6.538 3.845 1.00 93.44 110 VAL A N 1
ATOM 831 C CA . VAL A 1 110 ? 7.423 6.261 4.764 1.00 93.44 110 VAL A CA 1
ATOM 832 C C . VAL A 1 110 ? 7.387 7.369 5.803 1.00 93.44 110 VAL A C 1
ATOM 834 O O . VAL A 1 110 ? 8.197 7.386 6.728 1.00 93.44 110 VAL A O 1
ATOM 837 N N . ARG A 1 111 ? 6.455 8.316 5.656 1.00 95.88 111 ARG A N 1
ATOM 838 C CA . ARG A 1 111 ? 6.414 9.531 6.485 1.00 95.88 111 ARG A CA 1
ATOM 839 C C . ARG A 1 111 ? 4.990 9.900 6.883 1.00 95.88 111 ARG A C 1
ATOM 841 O O . ARG A 1 111 ? 4.069 9.774 6.089 1.00 95.88 111 ARG A O 1
ATOM 848 N N . GLY A 1 112 ? 4.806 10.342 8.127 1.00 96.38 112 GLY A N 1
ATOM 849 C CA . GLY A 1 112 ? 3.523 10.862 8.624 1.00 96.38 112 GLY A CA 1
ATOM 850 C C . GLY A 1 112 ? 2.386 9.838 8.746 1.00 96.38 112 GLY A C 1
ATOM 851 O O . GLY A 1 112 ? 1.265 10.212 9.071 1.00 96.38 112 GLY A O 1
ATOM 852 N N . ASN A 1 113 ? 2.643 8.547 8.503 1.00 96.38 113 ASN A N 1
ATOM 853 C CA . ASN A 1 113 ? 1.613 7.517 8.621 1.00 96.38 113 ASN A CA 1
ATOM 854 C C . ASN A 1 113 ? 1.311 7.187 10.086 1.00 96.38 113 ASN A C 1
ATOM 856 O O . ASN A 1 113 ? 2.212 7.093 10.919 1.00 96.38 113 ASN A O 1
ATOM 860 N N . ILE A 1 114 ? 0.039 6.923 10.365 1.00 95.12 114 ILE A N 1
ATOM 861 C CA . ILE A 1 114 ? -0.452 6.426 11.646 1.00 95.12 114 ILE A CA 1
ATOM 862 C C . ILE A 1 114 ? -0.824 4.957 11.470 1.00 95.12 114 ILE A C 1
ATOM 864 O O . ILE A 1 114 ? -1.668 4.615 10.644 1.00 95.12 114 ILE A O 1
ATOM 868 N N . PHE A 1 115 ? -0.223 4.096 12.283 1.00 93.06 115 PHE A N 1
ATOM 869 C CA . PHE A 1 115 ? -0.418 2.652 12.247 1.00 93.06 115 PHE A CA 1
ATOM 870 C C . PHE A 1 115 ? -1.192 2.194 13.481 1.00 93.06 115 PHE A C 1
ATOM 872 O O . PHE A 1 115 ? -0.777 2.460 14.608 1.00 93.06 115 PHE A O 1
ATOM 879 N N . LYS A 1 116 ? -2.310 1.500 13.269 1.00 91.69 116 LYS A N 1
ATOM 880 C CA . LYS A 1 116 ? -3.154 0.928 14.324 1.00 91.69 116 LYS A CA 1
ATOM 881 C C . LYS A 1 116 ? -3.262 -0.581 14.109 1.00 91.69 116 LYS A C 1
ATOM 883 O O . LYS A 1 116 ? -3.474 -1.027 12.989 1.00 91.69 116 LYS A O 1
ATOM 888 N N . THR A 1 117 ? -3.109 -1.361 15.170 1.00 83.88 117 THR A N 1
ATOM 889 C CA . THR A 1 117 ? -3.265 -2.822 15.142 1.00 83.88 117 THR A CA 1
ATOM 890 C C . THR A 1 117 ? -4.025 -3.263 16.384 1.00 83.88 117 THR A C 1
ATOM 892 O O . THR A 1 117 ? -3.846 -2.683 17.456 1.00 83.88 117 THR A O 1
ATOM 895 N N . ASP A 1 118 ? -4.889 -4.259 16.226 1.00 69.38 118 ASP A N 1
ATOM 896 C CA . ASP A 1 118 ? -5.697 -4.881 17.279 1.00 69.38 118 ASP A CA 1
ATOM 897 C C . ASP A 1 118 ? -5.069 -6.178 17.825 1.00 69.38 118 ASP A C 1
ATOM 899 O O . ASP A 1 118 ? -5.506 -6.703 18.849 1.00 69.38 118 ASP A O 1
ATOM 903 N N . LEU A 1 119 ? -4.013 -6.687 17.182 1.00 64.69 119 LEU A N 1
ATOM 904 C CA . LEU A 1 119 ? -3.355 -7.939 17.551 1.00 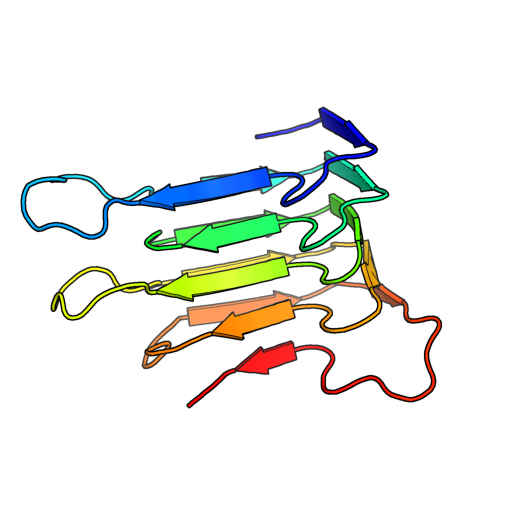64.69 119 LEU A CA 1
ATOM 905 C C . LEU A 1 119 ? -2.012 -7.711 18.252 1.00 64.69 119 LEU A C 1
ATOM 907 O O . LEU A 1 119 ? -1.155 -6.972 17.773 1.00 64.69 119 LEU A O 1
ATOM 911 N N . ALA A 1 120 ? -1.784 -8.465 19.334 1.00 55.84 120 ALA A N 1
ATOM 912 C CA . ALA A 1 120 ? -0.512 -8.528 20.065 1.00 55.84 120 ALA A CA 1
ATOM 913 C C . ALA A 1 120 ? 0.645 -9.168 19.263 1.00 55.84 120 ALA A C 1
ATOM 915 O O . ALA A 1 120 ? 1.787 -9.166 19.714 1.00 55.84 120 ALA A O 1
ATOM 916 N N . ARG A 1 121 ? 0.358 -9.755 18.091 1.00 53.28 121 ARG A N 1
ATOM 917 C CA . ARG A 1 121 ? 1.332 -10.415 17.203 1.00 53.28 121 ARG A CA 1
ATOM 918 C C . ARG A 1 121 ? 1.407 -9.716 15.852 1.00 53.28 121 ARG A C 1
ATOM 920 O O . ARG A 1 121 ? 1.127 -10.307 14.810 1.00 53.28 121 ARG A O 1
ATOM 927 N N . THR A 1 122 ? 1.796 -8.454 15.867 1.00 55.75 122 THR A N 1
ATOM 928 C CA . THR A 1 122 ? 2.270 -7.768 14.669 1.00 55.75 122 THR A CA 1
ATOM 929 C C . THR A 1 122 ? 3.637 -8.324 14.278 1.00 55.75 122 THR A C 1
ATOM 931 O O . THR A 1 122 ? 4.501 -8.472 15.138 1.00 55.75 122 THR A O 1
ATOM 934 N N . ARG A 1 123 ? 3.836 -8.666 12.995 1.00 59.59 123 ARG A N 1
ATOM 935 C CA . ARG A 1 123 ? 5.171 -9.056 12.507 1.00 59.59 123 ARG A CA 1
ATOM 936 C C . ARG A 1 123 ? 6.063 -7.826 12.414 1.00 59.59 123 ARG A C 1
ATOM 938 O O . ARG A 1 123 ? 7.016 -7.735 13.164 1.00 59.59 123 ARG A O 1
ATOM 945 N N . ASP A 1 124 ? 5.686 -6.869 11.569 1.00 65.25 124 ASP A N 1
ATOM 946 C CA . ASP A 1 124 ? 6.392 -5.601 11.385 1.00 65.25 124 ASP A CA 1
ATOM 947 C C . ASP A 1 124 ? 5.419 -4.516 10.896 1.00 65.25 124 ASP A C 1
ATOM 949 O O . ASP A 1 124 ? 4.468 -4.804 10.160 1.00 65.25 124 ASP A O 1
ATOM 953 N N . ILE A 1 125 ? 5.668 -3.260 11.286 1.00 73.12 125 ILE A N 1
ATOM 954 C CA . ILE A 1 125 ? 4.915 -2.089 10.798 1.00 73.12 125 ILE A CA 1
ATOM 955 C C . ILE A 1 125 ? 5.245 -1.842 9.320 1.00 73.12 125 ILE A C 1
ATOM 957 O O . ILE A 1 125 ? 4.349 -1.649 8.498 1.00 73.12 125 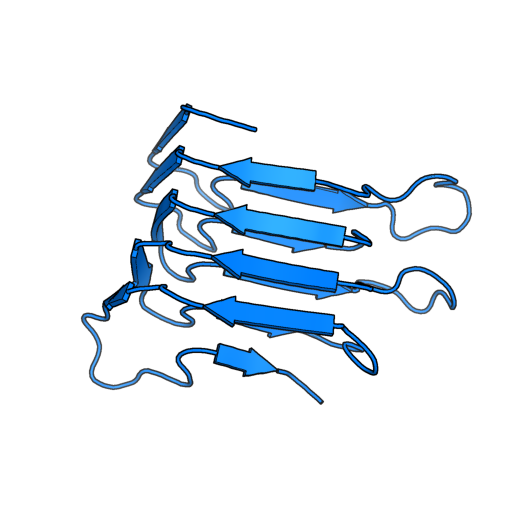ILE A O 1
ATOM 961 N N . VAL A 1 126 ? 6.538 -1.898 8.996 1.00 78.69 126 VAL A N 1
ATOM 962 C CA . VAL A 1 126 ? 7.086 -1.844 7.642 1.00 78.69 126 VAL A CA 1
ATOM 963 C C . VAL A 1 126 ? 8.044 -3.020 7.500 1.00 78.69 126 VAL A C 1
ATOM 965 O O . VAL A 1 126 ? 9.034 -3.085 8.225 1.00 78.69 126 VAL A O 1
ATOM 968 N N . HIS A 1 127 ? 7.756 -3.944 6.588 1.00 80.88 127 HIS A N 1
ATOM 969 C CA . HIS A 1 127 ? 8.626 -5.086 6.303 1.00 80.88 127 HIS A CA 1
ATOM 970 C C . HIS A 1 127 ? 9.187 -4.997 4.887 1.00 80.88 127 HIS A C 1
ATOM 972 O O . HIS A 1 127 ? 8.433 -4.734 3.951 1.00 80.88 127 HIS A O 1
ATOM 978 N N . VAL A 1 128 ? 10.481 -5.273 4.721 1.00 71.25 128 VAL A N 1
ATOM 979 C CA . VAL A 1 128 ? 11.135 -5.373 3.409 1.00 71.25 128 VAL A CA 1
ATOM 980 C C . VAL A 1 128 ? 11.780 -6.751 3.301 1.00 71.25 128 VAL A C 1
ATOM 982 O O . VAL A 1 128 ? 12.787 -7.012 3.962 1.00 71.25 128 VAL A O 1
ATOM 985 N N . ASN A 1 129 ? 11.197 -7.635 2.487 1.00 66.94 129 ASN A N 1
ATOM 986 C CA . ASN A 1 129 ? 11.788 -8.947 2.210 1.00 66.94 129 ASN A CA 1
ATOM 987 C C . ASN A 1 129 ? 13.086 -8.747 1.409 1.00 66.94 129 ASN A C 1
ATOM 989 O O . ASN A 1 129 ? 13.061 -8.142 0.333 1.00 66.94 129 ASN A O 1
ATOM 993 N N . LYS A 1 130 ? 14.208 -9.239 1.947 1.00 55.53 130 LYS A N 1
ATOM 994 C CA . LYS A 1 130 ? 15.519 -9.240 1.277 1.00 55.53 130 LYS A CA 1
ATOM 995 C C . LYS A 1 130 ? 15.642 -10.372 0.267 1.00 55.53 130 LYS A C 1
ATOM 997 O O . LYS A 1 130 ? 15.130 -11.470 0.568 1.00 55.53 130 LYS A O 1
#

Secondary structure (DSSP, 8-state):
-BS-EEE--SSEEEEEE--SSTT------SEEEES-EEEEEEEEEEEEES-SEEEEES-EEEEEEEEEEE--SS-TT----EEEEES-EEEEEEEEEEEES--TT-EEEEES-EEEES-S---EEEEE--